Protein AF-A0A956R465-F1 (afdb_monomer_lite)

Secondary structure (DSSP, 8-state):
--EEEEEEE-SSEEEEEEEE-TTTTPPPSEEEEEES--EEES-SEEEEEEEEEPPHHHHHHHHT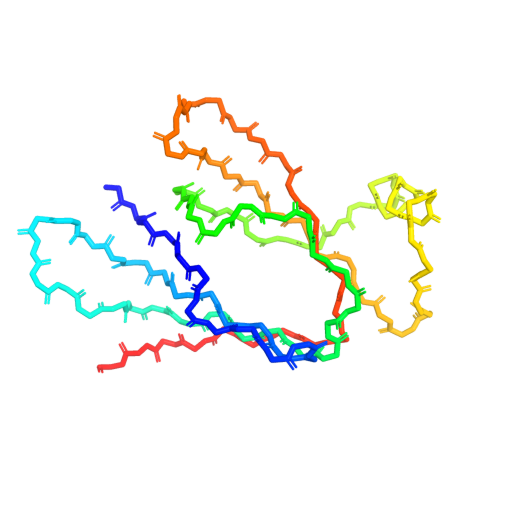TS---TT-EEEEEEEEETTEEEEEEEEEEESEEEEEE--

Structure (mmCIF, N/CA/C/O backbone):
data_AF-A0A956R465-F1
#
_entry.id   AF-A0A956R465-F1
#
loop_
_atom_site.group_PDB
_atom_site.id
_atom_site.type_symbol
_atom_site.label_atom_id
_atom_site.label_alt_id
_atom_site.label_comp_id
_atom_site.label_asym_id
_atom_site.label_entity_id
_atom_site.label_seq_id
_atom_site.pdbx_PDB_ins_code
_atom_site.Cartn_x
_atom_site.Cartn_y
_atom_site.Cartn_z
_atom_site.occupancy
_atom_site.B_iso_or_equiv
_atom_site.auth_seq_id
_atom_site.auth_comp_id
_atom_site.auth_asym_id
_atom_site.auth_atom_id
_atom_site.pdbx_PDB_model_num
ATOM 1 N N . ALA A 1 1 ? 15.916 2.482 -12.176 1.00 54.03 1 ALA A N 1
ATOM 2 C CA . ALA A 1 1 ? 14.530 2.558 -11.684 1.00 54.03 1 ALA A CA 1
ATOM 3 C C . ALA A 1 1 ? 14.317 1.357 -10.779 1.00 54.03 1 ALA A C 1
ATOM 5 O O . ALA A 1 1 ? 14.874 0.310 -11.085 1.00 54.03 1 ALA A O 1
ATOM 6 N N . TRP A 1 2 ? 13.622 1.510 -9.652 1.00 69.06 2 TRP A N 1
ATOM 7 C CA . TRP A 1 2 ? 13.175 0.353 -8.874 1.00 69.06 2 TRP A CA 1
ATOM 8 C C . TRP A 1 2 ? 11.715 0.122 -9.200 1.00 69.06 2 TRP A C 1
ATOM 10 O O . TRP A 1 2 ? 10.860 0.928 -8.819 1.00 69.06 2 TRP A O 1
ATOM 20 N N . ASP A 1 3 ? 11.468 -0.954 -9.932 1.00 85.75 3 ASP A N 1
ATOM 21 C CA . ASP A 1 3 ? 10.122 -1.349 -10.293 1.00 85.75 3 ASP A CA 1
ATOM 22 C C . ASP A 1 3 ? 9.500 -2.137 -9.142 1.00 85.75 3 ASP A C 1
ATOM 24 O O . ASP A 1 3 ? 10.160 -2.937 -8.463 1.00 85.75 3 ASP A O 1
ATOM 28 N N . PHE A 1 4 ? 8.217 -1.874 -8.925 1.00 88.81 4 PHE A N 1
ATOM 29 C CA . PHE A 1 4 ? 7.370 -2.557 -7.968 1.00 88.81 4 PHE A CA 1
ATOM 30 C C . PHE A 1 4 ? 6.205 -3.199 -8.706 1.00 88.81 4 PHE A C 1
ATOM 32 O O . PHE A 1 4 ? 5.581 -2.587 -9.575 1.00 88.81 4 PHE A O 1
ATOM 39 N N . VAL A 1 5 ? 5.909 -4.447 -8.356 1.00 91.62 5 VAL A N 1
ATOM 40 C CA . VAL A 1 5 ? 4.862 -5.235 -9.002 1.00 91.62 5 VAL A CA 1
ATOM 41 C C . VAL A 1 5 ? 4.068 -5.986 -7.946 1.00 91.62 5 VAL A C 1
ATOM 43 O O . VAL A 1 5 ? 4.629 -6.593 -7.031 1.00 91.62 5 VAL A O 1
ATOM 46 N N . VAL A 1 6 ? 2.746 -5.985 -8.095 1.00 92.62 6 VAL A N 1
ATOM 47 C CA . VAL A 1 6 ? 1.865 -6.867 -7.332 1.00 92.62 6 VAL A CA 1
ATOM 48 C C . VAL A 1 6 ? 2.160 -8.310 -7.738 1.00 92.62 6 VAL A C 1
ATOM 50 O O . VAL A 1 6 ? 1.875 -8.729 -8.859 1.00 92.62 6 VAL A O 1
ATOM 53 N N . ARG A 1 7 ? 2.742 -9.079 -6.818 1.00 91.56 7 ARG A N 1
ATOM 54 C CA . ARG A 1 7 ? 3.143 -10.472 -7.042 1.00 91.56 7 ARG A CA 1
ATOM 55 C C . ARG A 1 7 ? 1.992 -11.440 -6.797 1.00 91.56 7 ARG A C 1
ATOM 57 O O . ARG A 1 7 ? 1.857 -12.434 -7.510 1.00 91.56 7 ARG A O 1
ATOM 64 N N . ARG A 1 8 ? 1.183 -11.169 -5.774 1.00 93.06 8 ARG A N 1
ATOM 65 C CA . ARG A 1 8 ? 0.075 -12.029 -5.352 1.00 93.06 8 ARG A CA 1
ATOM 66 C C . ARG A 1 8 ? -1.007 -11.199 -4.678 1.00 93.06 8 ARG A C 1
ATOM 68 O O . ARG A 1 8 ? -0.701 -10.348 -3.852 1.00 93.06 8 ARG A O 1
ATOM 75 N N . TYR A 1 9 ? -2.263 -11.510 -4.981 1.00 95.75 9 TYR A N 1
ATOM 76 C CA . TYR A 1 9 ? -3.413 -11.083 -4.194 1.00 95.75 9 TYR A CA 1
ATOM 77 C C . TYR A 1 9 ? -4.431 -12.220 -4.142 1.00 95.75 9 TYR A C 1
ATOM 79 O O . TYR A 1 9 ? -4.859 -12.707 -5.188 1.00 95.75 9 TYR A O 1
ATOM 87 N N . ASP A 1 10 ? -4.795 -12.670 -2.942 1.00 94.94 10 ASP A N 1
ATOM 88 C CA . ASP A 1 10 ? -5.768 -13.758 -2.742 1.00 94.94 10 ASP A CA 1
ATOM 89 C C . ASP A 1 10 ? -7.092 -13.295 -2.115 1.00 94.94 10 ASP A C 1
ATOM 91 O O . ASP A 1 10 ? -7.902 -14.110 -1.678 1.00 94.94 10 ASP A O 1
ATOM 95 N N . GLY A 1 11 ? -7.330 -11.982 -2.098 1.00 91.50 11 GLY A N 1
ATOM 96 C CA . GLY A 1 11 ? -8.517 -11.373 -1.499 1.00 91.50 11 GLY A CA 1
ATOM 97 C C . GLY A 1 11 ? -8.322 -10.939 -0.046 1.00 91.50 11 GLY A C 1
ATOM 98 O O . GLY A 1 11 ? -9.094 -10.113 0.426 1.00 91.50 11 GLY A O 1
ATOM 99 N N . HIS A 1 12 ? -7.286 -11.430 0.644 1.00 94.62 12 HIS A N 1
ATOM 100 C CA . HIS A 1 12 ? -6.990 -11.058 2.033 1.00 94.62 12 HIS A CA 1
ATOM 101 C C . HIS A 1 12 ? -5.530 -10.649 2.253 1.00 94.62 12 HIS A C 1
ATOM 103 O O . HIS A 1 12 ? -5.250 -9.783 3.084 1.00 94.62 12 HIS A O 1
ATOM 109 N N . THR A 1 13 ? -4.609 -11.247 1.504 1.00 96.88 13 THR A N 1
ATOM 110 C CA . THR A 1 13 ? -3.179 -10.953 1.557 1.00 96.88 13 THR A CA 1
ATOM 111 C C . THR A 1 13 ? -2.724 -10.406 0.214 1.00 96.88 13 THR A C 1
ATOM 113 O O . THR A 1 13 ? -3.026 -10.986 -0.832 1.00 96.88 13 THR A O 1
ATOM 116 N N . LEU A 1 14 ? -1.992 -9.294 0.245 1.00 96.94 14 LEU A N 1
ATOM 117 C CA . LEU A 1 14 ? -1.395 -8.650 -0.919 1.00 96.94 14 LEU A CA 1
ATOM 118 C C . LEU A 1 14 ? 0.124 -8.630 -0.768 1.00 96.94 14 LEU A C 1
ATOM 120 O O . LEU A 1 14 ? 0.648 -8.156 0.235 1.00 96.94 14 LEU A O 1
ATOM 124 N N . GLU A 1 15 ? 0.823 -9.101 -1.790 1.00 95.75 15 GLU A N 1
ATOM 125 C CA . GLU A 1 15 ? 2.278 -9.064 -1.869 1.00 95.75 15 GLU A CA 1
ATOM 126 C C . GLU A 1 15 ? 2.715 -8.123 -2.989 1.00 95.75 15 GLU A C 1
ATOM 128 O O . GLU A 1 15 ? 2.343 -8.306 -4.152 1.00 95.75 15 GLU A O 1
ATOM 133 N N . ILE A 1 16 ? 3.550 -7.147 -2.644 1.00 94.00 16 ILE A N 1
ATOM 134 C CA . ILE A 1 16 ? 4.174 -6.214 -3.579 1.00 94.00 16 ILE A CA 1
ATOM 135 C C . ILE A 1 16 ? 5.676 -6.480 -3.549 1.00 94.00 16 ILE A C 1
ATOM 137 O O . ILE A 1 16 ? 6.337 -6.278 -2.533 1.00 94.00 16 ILE A O 1
ATOM 141 N N . ALA A 1 17 ? 6.216 -6.960 -4.662 1.00 91.38 17 ALA A 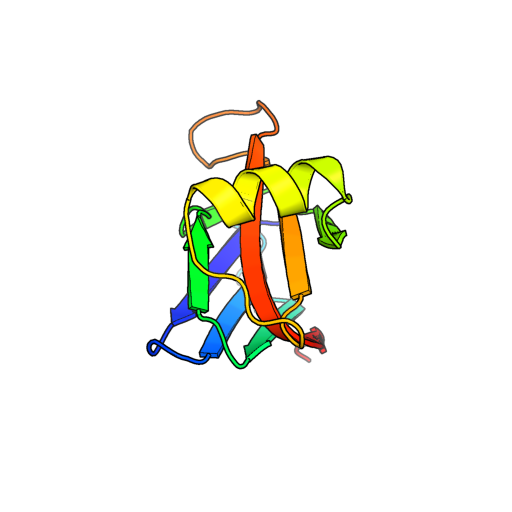N 1
ATOM 142 C CA . ALA A 1 17 ? 7.646 -7.177 -4.824 1.00 91.38 17 ALA A CA 1
ATOM 143 C C . ALA A 1 17 ? 8.291 -5.904 -5.380 1.00 91.38 17 ALA A C 1
ATOM 145 O O . ALA A 1 17 ? 7.741 -5.301 -6.298 1.00 91.38 17 ALA A O 1
ATOM 146 N N . GLY A 1 18 ? 9.437 -5.503 -4.832 1.00 86.94 18 GLY A N 1
ATOM 147 C CA . GLY A 1 18 ? 10.151 -4.287 -5.214 1.00 86.94 18 GLY A CA 1
ATOM 148 C C . GLY A 1 18 ? 11.639 -4.515 -5.449 1.00 86.94 18 GLY A C 1
ATOM 149 O O . GLY A 1 18 ? 12.205 -5.527 -5.030 1.00 86.94 18 GLY A O 1
ATOM 150 N N . GLY A 1 19 ? 12.273 -3.550 -6.113 1.00 76.19 19 GLY A N 1
ATOM 151 C CA . GLY A 1 19 ? 13.710 -3.584 -6.396 1.00 76.19 19 GLY A CA 1
ATOM 152 C C . GLY A 1 19 ? 14.082 -4.452 -7.596 1.00 76.19 19 GLY A C 1
ATOM 153 O O . GLY A 1 19 ? 15.206 -4.942 -7.671 1.00 76.19 19 GLY A O 1
ATOM 154 N N . VAL A 1 20 ? 13.147 -4.642 -8.530 1.00 63.59 20 VAL A N 1
ATOM 155 C CA . VAL A 1 20 ? 13.443 -5.263 -9.823 1.00 63.59 20 VAL A CA 1
ATOM 156 C C . VAL A 1 20 ? 14.140 -4.217 -10.700 1.00 63.59 20 VAL A C 1
ATOM 158 O O . VAL A 1 20 ? 13.656 -3.092 -10.827 1.00 63.59 20 VAL A O 1
ATOM 161 N N . ASP A 1 21 ? 15.297 -4.571 -11.259 1.00 59.69 21 ASP A N 1
ATOM 162 C CA . ASP A 1 21 ? 15.975 -3.804 -12.309 1.00 59.69 21 ASP A CA 1
ATOM 163 C C . ASP A 1 21 ? 15.689 -4.514 -13.636 1.00 59.69 21 ASP A C 1
ATOM 165 O O . ASP A 1 21 ? 16.018 -5.689 -13.769 1.00 59.69 21 ASP A O 1
ATOM 169 N N . GLU A 1 22 ? 15.069 -3.842 -14.610 1.00 50.56 22 GLU A N 1
ATOM 170 C CA . GLU A 1 22 ? 14.737 -4.441 -15.916 1.00 50.56 22 GLU A CA 1
ATOM 171 C C . GLU A 1 22 ? 15.984 -4.891 -16.709 1.00 50.56 22 GLU A C 1
ATOM 173 O O . GLU A 1 22 ? 15.864 -5.651 -17.671 1.00 50.56 22 GLU A O 1
ATOM 178 N N . THR A 1 23 ? 17.188 -4.435 -16.335 1.00 53.59 23 THR A N 1
ATOM 179 C CA . THR A 1 23 ? 18.426 -4.666 -17.101 1.00 53.59 23 THR A CA 1
ATOM 180 C C . THR A 1 23 ? 19.298 -5.814 -16.592 1.00 53.59 23 THR A C 1
ATOM 182 O O . THR A 1 23 ? 20.111 -6.353 -17.348 1.00 53.59 23 THR A O 1
ATOM 185 N N . LEU A 1 24 ? 19.116 -6.241 -15.342 1.00 46.62 24 LEU A N 1
ATOM 186 C CA . LEU A 1 24 ? 19.772 -7.414 -14.768 1.00 46.62 24 LEU A CA 1
ATOM 187 C C . LEU A 1 24 ? 18.695 -8.424 -14.383 1.00 46.62 24 LEU A C 1
ATOM 189 O O . LEU A 1 24 ? 17.581 -8.055 -14.055 1.00 46.62 24 LEU A O 1
ATOM 193 N N . HIS A 1 25 ? 19.005 -9.717 -14.403 1.00 49.28 25 HIS A N 1
ATOM 194 C CA . HIS A 1 25 ? 18.105 -10.771 -13.918 1.00 49.28 25 HIS A CA 1
ATOM 195 C C . HIS A 1 25 ? 17.988 -10.715 -12.379 1.00 49.28 25 HIS A C 1
ATOM 197 O O . HIS A 1 25 ? 18.300 -11.677 -11.682 1.00 49.28 25 HIS A O 1
ATOM 203 N N . SER A 1 26 ? 17.633 -9.552 -11.842 1.00 54.06 26 SER A N 1
ATOM 204 C CA . SER A 1 26 ? 17.630 -9.236 -10.428 1.00 54.06 26 SER A CA 1
ATOM 205 C C . SER A 1 26 ? 16.376 -9.829 -9.814 1.00 54.06 26 SER A C 1
ATOM 207 O O . SER A 1 26 ? 15.251 -9.491 -10.191 1.00 54.06 26 SER A O 1
ATOM 209 N N . HIS A 1 27 ? 16.576 -10.731 -8.859 1.00 60.53 27 HIS A N 1
ATOM 210 C CA . HIS A 1 27 ? 15.517 -11.118 -7.946 1.00 60.53 27 HIS A CA 1
ATOM 211 C C . HIS A 1 27 ? 14.992 -9.856 -7.244 1.00 60.53 27 HIS A C 1
ATOM 213 O O . HIS A 1 27 ? 15.785 -8.951 -6.966 1.00 60.53 27 HIS A O 1
ATOM 219 N N . PRO A 1 28 ? 13.674 -9.756 -6.986 1.00 68.31 28 PRO A N 1
ATOM 220 C CA . PRO A 1 28 ? 13.157 -8.663 -6.174 1.00 68.31 28 PRO A CA 1
ATOM 221 C C . PRO A 1 28 ? 13.935 -8.639 -4.861 1.00 68.31 28 PRO A C 1
ATOM 223 O O . PRO A 1 28 ? 14.094 -9.687 -4.246 1.00 68.31 28 PRO A O 1
ATOM 226 N N . SER A 1 29 ? 14.441 -7.475 -4.463 1.00 79.44 29 SER A N 1
ATOM 227 C CA . SER A 1 29 ? 15.248 -7.331 -3.247 1.00 79.44 29 SER A CA 1
ATOM 228 C C . SER A 1 29 ? 14.386 -7.123 -2.007 1.00 79.44 29 SER A C 1
ATOM 230 O O . SER A 1 29 ? 14.845 -7.340 -0.887 1.00 79.44 29 SER A O 1
ATOM 232 N N . VAL A 1 30 ? 13.123 -6.729 -2.195 1.00 86.81 30 VAL A N 1
ATOM 233 C CA . VAL A 1 30 ? 12.157 -6.546 -1.113 1.00 86.81 30 VAL A CA 1
ATOM 234 C C . VAL A 1 30 ? 10.781 -7.106 -1.465 1.00 86.81 30 VAL A C 1
ATOM 236 O O . VAL A 1 30 ? 10.363 -7.123 -2.625 1.00 86.81 30 VAL A O 1
ATOM 239 N N . LEU A 1 31 ? 10.056 -7.530 -0.435 1.00 91.56 31 LEU A N 1
ATOM 240 C CA . LEU A 1 31 ? 8.662 -7.943 -0.478 1.00 91.56 31 LEU A CA 1
ATOM 241 C C . LEU A 1 31 ? 7.896 -7.199 0.616 1.00 91.56 31 LEU A C 1
ATOM 243 O O . LEU A 1 31 ? 8.185 -7.368 1.799 1.00 91.56 31 LEU A O 1
ATOM 247 N N . LEU A 1 32 ? 6.921 -6.388 0.223 1.00 93.75 32 LEU A N 1
ATOM 248 C CA . LEU A 1 32 ? 5.934 -5.815 1.127 1.00 93.75 32 LEU A CA 1
ATOM 249 C C . LEU A 1 32 ? 4.713 -6.734 1.154 1.00 93.75 32 LEU A C 1
ATOM 251 O O . LEU A 1 32 ? 4.028 -6.895 0.145 1.00 93.75 32 LEU A O 1
ATOM 255 N N . GLU A 1 33 ? 4.446 -7.329 2.307 1.00 96.75 33 GLU A N 1
ATOM 256 C CA . GLU A 1 33 ? 3.290 -8.188 2.541 1.00 96.75 33 GLU A CA 1
ATOM 257 C C . GLU A 1 33 ? 2.263 -7.426 3.383 1.00 96.75 33 GLU A C 1
ATOM 259 O O . GLU A 1 33 ? 2.557 -7.019 4.506 1.00 96.75 33 GLU A O 1
ATOM 264 N N . LEU A 1 34 ? 1.060 -7.225 2.847 1.00 97.44 34 LEU A N 1
ATOM 265 C CA . LEU A 1 34 ? -0.073 -6.622 3.547 1.00 97.44 34 LEU A CA 1
ATOM 266 C C . LEU A 1 34 ? -1.112 -7.699 3.861 1.00 97.44 34 LEU A C 1
ATOM 268 O O . LEU A 1 34 ? -1.501 -8.461 2.974 1.00 97.44 34 LEU A O 1
ATOM 272 N N . ARG A 1 35 ? -1.586 -7.748 5.109 1.00 97.69 35 ARG A N 1
ATOM 273 C CA . ARG A 1 35 ? -2.561 -8.742 5.595 1.00 97.69 35 ARG A CA 1
ATOM 274 C C . ARG A 1 35 ? -3.842 -8.075 6.072 1.00 97.69 35 ARG A C 1
ATOM 276 O O . ARG A 1 35 ? -3.817 -6.959 6.596 1.00 97.69 35 ARG A O 1
ATOM 283 N N . GLY A 1 36 ? -4.969 -8.770 5.939 1.00 97.00 36 GLY A N 1
ATOM 284 C CA . GLY A 1 36 ? -6.266 -8.173 6.254 1.00 97.00 36 GLY A CA 1
ATOM 285 C C . GLY A 1 36 ? -6.672 -7.110 5.242 1.00 97.00 36 GLY A C 1
ATOM 286 O O . GLY A 1 36 ? -7.280 -6.114 5.616 1.00 97.00 36 GLY A O 1
ATOM 287 N N . VAL A 1 37 ? -6.282 -7.286 3.980 1.00 97.38 37 VAL A N 1
ATOM 288 C CA . VAL A 1 37 ? -6.551 -6.324 2.915 1.00 97.38 37 VAL A CA 1
ATOM 289 C C . VAL A 1 37 ? -8.045 -6.299 2.616 1.00 97.38 37 VAL A C 1
ATOM 291 O O . VAL A 1 37 ? -8.620 -7.318 2.241 1.00 97.38 37 VAL A O 1
ATOM 294 N N . SER A 1 38 ? -8.665 -5.130 2.756 1.00 96.94 38 SER A N 1
ATOM 295 C CA . SER A 1 38 ? -10.095 -4.922 2.488 1.00 96.94 38 SER A CA 1
ATOM 296 C C . SER A 1 38 ? -10.361 -3.954 1.336 1.00 96.94 38 SER A C 1
ATOM 298 O O . SER A 1 38 ? -11.483 -3.884 0.835 1.00 96.94 38 SER A O 1
ATOM 300 N N . TYR A 1 39 ? -9.339 -3.221 0.890 1.00 96.75 39 TYR A N 1
ATOM 301 C CA . TYR A 1 39 ? -9.435 -2.285 -0.226 1.00 96.75 39 TYR A CA 1
ATOM 302 C C . TYR A 1 39 ? -8.070 -2.079 -0.881 1.00 96.75 39 TYR A C 1
ATOM 304 O O . TYR A 1 39 ? -7.063 -1.941 -0.184 1.00 96.75 39 TYR A O 1
ATOM 312 N N . VAL A 1 40 ? -8.054 -2.032 -2.213 1.00 96.38 40 VAL A N 1
ATOM 313 C CA . VAL A 1 40 ? -6.859 -1.806 -3.034 1.00 96.38 40 VAL A CA 1
ATOM 314 C C . VAL A 1 40 ? -7.223 -0.843 -4.157 1.00 96.38 40 VAL A C 1
ATOM 316 O O . VAL A 1 40 ? -8.101 -1.132 -4.965 1.00 96.38 40 VAL A O 1
ATOM 319 N N . ASP A 1 41 ? -6.532 0.287 -4.204 1.00 94.88 41 ASP A N 1
ATOM 320 C CA . ASP A 1 41 ? -6.672 1.339 -5.215 1.00 94.88 41 ASP A CA 1
ATOM 321 C C . ASP A 1 41 ? -5.290 1.694 -5.760 1.00 94.88 41 ASP A C 1
ATOM 323 O O . ASP A 1 41 ? -4.909 2.858 -5.787 1.00 94.88 41 ASP A O 1
ATOM 327 N N . CYS A 1 42 ? -4.489 0.673 -6.082 1.00 91.81 42 CYS A N 1
ATOM 328 C CA . CYS A 1 42 ? -3.153 0.817 -6.653 1.00 91.81 42 CYS A CA 1
ATOM 329 C C . CYS A 1 42 ? -3.028 0.027 -7.965 1.00 91.81 42 CYS A C 1
ATOM 331 O O . CYS A 1 42 ? -3.654 -1.030 -8.113 1.00 91.81 42 CYS A O 1
ATOM 333 N N . PRO A 1 43 ? -2.209 0.493 -8.924 1.00 92.00 43 PRO A N 1
ATOM 334 C CA . PRO A 1 43 ? -1.931 -0.260 -10.137 1.00 92.00 43 PRO A CA 1
ATOM 335 C C . PRO A 1 43 ? -1.129 -1.528 -9.823 1.00 92.00 43 PRO A C 1
ATOM 337 O O . PRO A 1 43 ? -0.490 -1.656 -8.778 1.00 92.00 43 PRO A O 1
ATOM 340 N N . THR A 1 44 ? -1.131 -2.477 -10.757 1.00 92.06 44 THR A N 1
ATOM 341 C CA . THR A 1 44 ? -0.392 -3.739 -10.606 1.00 92.06 44 THR A CA 1
ATOM 342 C C . THR A 1 44 ? 1.115 -3.581 -10.787 1.00 92.06 44 THR A C 1
ATOM 344 O O . THR A 1 44 ? 1.860 -4.456 -10.357 1.00 92.06 44 THR A O 1
ATOM 347 N N . ALA A 1 45 ? 1.560 -2.503 -11.435 1.00 90.56 45 ALA A N 1
ATOM 348 C CA . ALA A 1 45 ? 2.965 -2.175 -11.650 1.00 90.56 45 ALA A CA 1
ATOM 349 C C . ALA A 1 45 ? 3.176 -0.659 -11.562 1.00 90.56 45 ALA A C 1
ATOM 351 O O . ALA A 1 45 ? 2.380 0.114 -12.103 1.00 90.56 45 ALA A O 1
ATOM 352 N N . PHE A 1 46 ? 4.238 -0.252 -10.875 1.00 92.44 46 PHE A N 1
ATOM 353 C CA . PHE A 1 46 ? 4.576 1.145 -10.608 1.00 92.44 46 PHE A CA 1
ATOM 354 C C . PHE A 1 46 ? 6.056 1.278 -10.231 1.00 92.44 46 PHE A C 1
ATOM 356 O O . PHE A 1 46 ? 6.751 0.286 -10.011 1.00 92.44 46 PHE A O 1
ATOM 363 N N . ARG A 1 47 ? 6.557 2.511 -10.182 1.00 90.75 47 ARG A N 1
ATOM 364 C CA . ARG A 1 47 ? 7.976 2.825 -9.990 1.00 90.75 47 ARG A CA 1
ATOM 365 C C . ARG A 1 47 ? 8.170 3.832 -8.872 1.00 90.75 47 ARG A C 1
ATOM 367 O O . ARG A 1 47 ? 7.272 4.610 -8.565 1.00 90.75 47 ARG A O 1
ATOM 374 N N . HIS A 1 48 ? 9.365 3.811 -8.285 1.00 88.06 48 HIS A N 1
ATOM 375 C CA . HIS A 1 48 ? 9.791 4.788 -7.272 1.00 88.06 48 HIS A CA 1
ATOM 376 C C . HIS A 1 48 ? 8.817 4.903 -6.086 1.00 88.06 48 HIS A C 1
ATOM 378 O O . HIS A 1 48 ? 8.575 5.990 -5.571 1.00 88.06 48 HIS A O 1
ATOM 384 N N . ALA A 1 49 ? 8.261 3.768 -5.657 1.00 90.75 49 ALA A N 1
ATOM 385 C CA . ALA A 1 49 ? 7.217 3.742 -4.646 1.00 90.75 49 ALA A CA 1
ATOM 386 C C . ALA A 1 49 ? 7.711 4.212 -3.272 1.00 90.75 49 ALA A C 1
ATOM 388 O O . ALA A 1 49 ? 8.685 3.676 -2.734 1.00 90.75 49 ALA A O 1
ATOM 389 N N . LEU A 1 50 ? 6.970 5.137 -2.665 1.00 91.12 50 LEU A N 1
ATOM 390 C CA . LEU A 1 50 ? 7.057 5.480 -1.253 1.00 91.12 50 LEU A CA 1
ATOM 391 C C . LEU A 1 50 ? 5.783 5.013 -0.548 1.00 91.12 50 LEU A C 1
ATOM 393 O O . LEU A 1 50 ? 4.684 5.466 -0.856 1.00 91.12 50 LEU A O 1
ATOM 397 N N . VAL A 1 51 ? 5.941 4.117 0.427 1.00 92.25 51 VAL A N 1
ATOM 398 C CA . VAL A 1 51 ? 4.827 3.604 1.232 1.00 92.25 51 VAL A CA 1
ATOM 399 C C . VAL A 1 51 ? 4.837 4.279 2.595 1.00 92.25 51 VAL A C 1
ATOM 401 O O . VAL A 1 51 ? 5.840 4.250 3.309 1.00 92.25 51 VAL A O 1
ATOM 404 N N . ARG A 1 52 ? 3.703 4.863 2.980 1.00 95.62 52 ARG A N 1
ATOM 405 C CA . ARG A 1 52 ? 3.508 5.514 4.281 1.00 95.62 52 ARG A CA 1
ATOM 406 C C . ARG A 1 52 ? 2.100 5.270 4.811 1.00 95.62 52 ARG A C 1
ATOM 408 O O . ARG A 1 52 ? 1.226 4.790 4.095 1.00 95.62 52 ARG A O 1
ATOM 415 N N . LEU A 1 53 ? 1.854 5.640 6.064 1.00 97.44 53 LEU A N 1
ATOM 416 C CA . LEU A 1 53 ? 0.481 5.757 6.553 1.00 97.44 53 LEU A CA 1
ATOM 417 C C . LEU A 1 53 ? -0.186 6.992 5.935 1.00 97.44 53 LEU A C 1
ATOM 419 O O . LEU A 1 53 ? 0.441 8.044 5.770 1.00 97.44 53 LEU A O 1
ATOM 423 N N . ALA A 1 54 ? -1.461 6.850 5.589 1.00 97.75 54 ALA A N 1
ATOM 424 C CA . ALA A 1 54 ? -2.283 7.954 5.129 1.00 97.75 54 ALA A CA 1
ATOM 425 C C . ALA A 1 54 ? -2.482 8.981 6.255 1.00 97.75 54 ALA A C 1
ATOM 427 O O . ALA A 1 54 ? -2.616 8.635 7.432 1.00 97.75 54 ALA A O 1
ATOM 428 N N . SER A 1 55 ? -2.527 10.254 5.881 1.00 98.06 55 SER A N 1
ATOM 429 C CA . SER A 1 55 ? -2.949 11.341 6.759 1.00 98.06 55 SER A CA 1
ATOM 430 C C . SER A 1 55 ? -4.428 11.196 7.145 1.00 98.06 55 SER A C 1
ATOM 432 O O . SER A 1 55 ? -5.185 10.439 6.532 1.00 98.06 55 SER A O 1
ATOM 434 N N . ALA A 1 56 ? -4.873 11.956 8.149 1.00 97.38 56 ALA A N 1
ATOM 435 C CA . ALA A 1 56 ? -6.279 11.963 8.557 1.00 97.38 56 ALA A CA 1
ATOM 436 C C . ALA A 1 56 ? -7.225 12.384 7.415 1.00 97.38 56 ALA A C 1
ATOM 438 O O . ALA A 1 56 ? -8.301 11.809 7.270 1.00 97.38 56 ALA A O 1
ATOM 439 N N . GLU A 1 57 ? -6.817 13.351 6.588 1.00 97.81 57 GLU A N 1
ATOM 440 C CA . GLU A 1 57 ? -7.609 13.811 5.443 1.00 97.81 57 GLU A CA 1
ATOM 441 C C . GLU A 1 57 ? -7.717 12.734 4.356 1.00 97.81 57 GLU A C 1
ATOM 443 O O . GLU A 1 57 ? -8.811 12.453 3.866 1.00 97.81 57 GLU A O 1
ATOM 448 N N . GLU A 1 58 ? -6.603 12.082 4.023 1.00 98.06 58 GLU A N 1
ATOM 449 C CA . GLU A 1 58 ? -6.571 10.986 3.050 1.00 98.06 58 GLU A CA 1
ATOM 450 C C . GLU A 1 58 ? -7.388 9.786 3.528 1.00 98.06 58 GLU A C 1
ATOM 452 O O . GLU A 1 58 ? -8.209 9.263 2.773 1.00 98.06 58 GLU A O 1
ATOM 457 N N . ARG A 1 59 ? -7.235 9.390 4.801 1.00 97.50 59 ARG A N 1
ATOM 458 C CA . ARG A 1 59 ? -8.058 8.341 5.415 1.00 97.50 59 ARG A CA 1
ATOM 459 C C . ARG A 1 59 ? -9.537 8.683 5.305 1.00 97.50 59 ARG A C 1
ATOM 461 O O . ARG A 1 59 ? -10.312 7.852 4.841 1.00 97.50 59 ARG A O 1
ATOM 468 N N . HIS A 1 60 ? -9.919 9.903 5.674 1.00 97.19 60 HIS A N 1
ATOM 469 C CA . HIS A 1 60 ? -11.301 10.348 5.551 1.00 97.19 60 HIS A CA 1
ATOM 470 C C . HIS A 1 60 ? -11.782 10.317 4.088 1.00 97.19 60 HIS A C 1
ATOM 472 O O . HIS A 1 60 ? -12.938 10.006 3.809 1.00 97.19 60 HIS A O 1
ATOM 478 N N . GLY A 1 61 ? -10.896 10.593 3.128 1.00 97.50 61 GLY A N 1
ATOM 479 C CA . GLY A 1 61 ? -11.159 10.416 1.701 1.00 97.50 61 GLY A CA 1
ATOM 480 C C . GLY A 1 61 ? -11.453 8.969 1.303 1.00 97.50 61 GLY A C 1
ATOM 481 O O . GLY A 1 61 ? -12.400 8.731 0.551 1.00 97.50 61 GLY A O 1
ATOM 482 N N . VAL A 1 62 ? -10.685 8.014 1.826 1.00 97.50 62 VAL A N 1
ATOM 483 C CA . VAL A 1 62 ? -10.876 6.574 1.593 1.00 97.50 62 VAL A CA 1
ATOM 484 C C . VAL A 1 62 ? -12.155 6.065 2.259 1.00 97.50 62 VAL A C 1
ATOM 486 O O . VAL A 1 62 ? -12.905 5.321 1.632 1.00 97.50 62 VAL A O 1
ATOM 489 N N . GLU A 1 63 ? -12.474 6.535 3.466 1.00 97.50 63 GLU A N 1
ATOM 490 C CA . GLU A 1 63 ? -13.711 6.195 4.193 1.00 97.50 63 GLU A CA 1
ATOM 491 C C . GLU A 1 63 ? -14.990 6.604 3.437 1.00 97.50 63 GLU A C 1
ATOM 493 O O . GLU A 1 63 ? -16.059 6.042 3.664 1.00 97.50 63 GLU A O 1
ATOM 498 N N . ARG A 1 64 ? -14.900 7.553 2.493 1.00 96.81 64 ARG A N 1
ATOM 499 C CA . ARG A 1 64 ? -16.015 7.893 1.589 1.00 96.81 64 ARG A CA 1
ATOM 500 C C . ARG A 1 64 ? -16.180 6.921 0.418 1.00 96.81 64 ARG A C 1
ATOM 502 O O . ARG A 1 64 ? -17.217 6.954 -0.239 1.00 96.81 64 ARG A O 1
ATOM 509 N N . ARG A 1 65 ? -15.165 6.107 0.117 1.00 96.31 65 ARG A N 1
ATOM 510 C CA . ARG A 1 65 ? -15.147 5.143 -0.999 1.00 96.31 65 ARG A CA 1
ATOM 511 C C . ARG A 1 65 ? -15.394 3.712 -0.528 1.00 96.31 65 ARG A C 1
ATOM 513 O O . ARG A 1 65 ? -15.973 2.925 -1.269 1.00 96.31 65 ARG A O 1
ATOM 520 N N . THR A 1 66 ? -14.955 3.378 0.684 1.00 96.25 66 THR A N 1
ATOM 521 C CA . THR A 1 66 ? -15.057 2.037 1.268 1.00 96.25 66 THR A CA 1
ATOM 522 C C . THR A 1 66 ? -15.199 2.093 2.789 1.00 96.25 66 THR A C 1
ATOM 524 O O . THR A 1 66 ? -14.825 3.078 3.423 1.00 96.25 66 THR A O 1
ATOM 527 N N . VAL A 1 67 ? -15.706 1.014 3.389 1.00 94.69 67 VAL A N 1
ATOM 528 C CA . VAL A 1 67 ? -15.728 0.853 4.848 1.00 94.69 67 VAL A CA 1
ATOM 529 C C . VAL A 1 67 ? -14.314 0.534 5.329 1.00 94.69 67 VAL A C 1
ATOM 531 O O . VAL A 1 67 ? -13.699 -0.428 4.871 1.00 94.69 67 VAL A O 1
ATOM 534 N N . VAL A 1 68 ? -13.811 1.326 6.273 1.00 96.06 68 VAL A N 1
ATOM 535 C CA . VAL A 1 68 ? -12.512 1.102 6.916 1.00 96.06 68 VAL A CA 1
ATOM 536 C C . VAL A 1 68 ? -12.763 0.672 8.355 1.00 96.06 68 VAL A C 1
ATOM 538 O O . VAL A 1 68 ? -13.351 1.423 9.132 1.00 96.06 68 VAL A O 1
ATOM 541 N N . ASP A 1 69 ? -12.328 -0.538 8.702 1.00 94.88 69 ASP A N 1
ATOM 542 C CA . ASP A 1 69 ? -12.388 -1.028 10.079 1.00 94.88 69 ASP A CA 1
ATOM 543 C C . ASP A 1 69 ? -11.584 -0.104 11.019 1.00 94.88 69 ASP A C 1
ATOM 545 O O . ASP A 1 69 ? -10.581 0.503 10.621 1.00 94.88 69 ASP A O 1
ATOM 549 N N . SER A 1 70 ? -12.019 0.025 12.274 1.00 92.94 70 SER A N 1
ATOM 550 C CA . SER A 1 70 ? -11.320 0.825 13.286 1.00 92.94 70 SER A CA 1
ATOM 551 C C . SER A 1 70 ? -9.898 0.339 13.569 1.00 92.94 70 SER A C 1
ATOM 553 O O . SER A 1 70 ? -9.038 1.152 13.904 1.00 92.94 70 SER A O 1
ATOM 555 N N . GLU A 1 71 ? -9.642 -0.962 13.424 1.00 95.81 71 GLU A N 1
ATOM 556 C CA . GLU A 1 71 ? -8.319 -1.565 13.610 1.00 95.81 71 GLU A CA 1
ATOM 557 C C . GLU A 1 71 ? -7.495 -1.580 12.314 1.00 95.81 71 GLU A C 1
ATOM 559 O O . GLU A 1 71 ? -6.282 -1.802 12.352 1.00 95.81 71 GLU A O 1
ATOM 564 N N . ALA A 1 72 ? -8.127 -1.324 11.164 1.00 96.94 72 ALA A N 1
ATOM 565 C CA . ALA A 1 72 ? -7.442 -1.269 9.884 1.00 96.94 72 ALA A CA 1
ATOM 566 C C . ALA A 1 72 ? -6.689 0.055 9.694 1.00 96.94 72 ALA A C 1
ATOM 568 O O . ALA A 1 72 ? -7.128 1.149 10.075 1.00 96.94 72 ALA A O 1
ATOM 569 N N . LYS A 1 73 ? -5.543 -0.047 9.027 1.00 97.88 73 LYS A N 1
ATOM 570 C CA . LYS A 1 73 ? -4.688 1.067 8.626 1.00 97.88 73 LYS A CA 1
ATOM 571 C C . LYS A 1 73 ? -4.914 1.365 7.149 1.00 97.88 73 LYS A C 1
ATOM 573 O O . LYS A 1 73 ? -5.174 0.470 6.349 1.00 97.88 73 LYS A O 1
ATOM 578 N N . VAL A 1 74 ? -4.790 2.640 6.792 1.00 98.25 74 VAL A N 1
ATOM 579 C CA . VAL A 1 74 ? -4.785 3.083 5.397 1.00 98.25 74 VAL A CA 1
ATOM 580 C C . VAL A 1 74 ? -3.344 3.406 5.031 1.00 98.25 74 VAL A C 1
ATOM 582 O O . VAL A 1 74 ? -2.740 4.306 5.616 1.00 98.25 74 VAL A O 1
ATOM 585 N N . TYR A 1 75 ? -2.791 2.647 4.098 1.00 97.88 75 TYR A N 1
ATOM 586 C CA . TYR A 1 75 ? -1.469 2.848 3.528 1.00 97.88 75 TYR A CA 1
ATOM 587 C C . TYR A 1 75 ? -1.606 3.691 2.265 1.00 97.88 75 TYR A C 1
ATOM 589 O O . TYR A 1 75 ? -2.408 3.366 1.390 1.00 97.88 75 TYR A O 1
ATOM 597 N N . ALA A 1 76 ? -0.837 4.770 2.185 1.00 97.69 76 ALA A N 1
ATOM 598 C CA . ALA A 1 76 ? -0.682 5.571 0.983 1.00 97.69 76 ALA A CA 1
ATOM 599 C C . ALA A 1 76 ? 0.587 5.122 0.250 1.00 97.69 76 ALA A C 1
ATOM 601 O O . ALA A 1 76 ? 1.641 4.962 0.875 1.00 97.69 76 ALA A O 1
ATOM 602 N N . ILE A 1 77 ? 0.466 4.911 -1.056 1.00 95.62 77 ILE A N 1
ATOM 603 C CA . ILE A 1 77 ? 1.571 4.585 -1.954 1.00 95.62 77 ILE A CA 1
ATOM 604 C C . ILE A 1 77 ? 1.697 5.731 -2.946 1.00 95.62 77 ILE A C 1
ATOM 606 O O . ILE A 1 77 ? 0.842 5.894 -3.810 1.00 95.62 77 ILE A O 1
ATOM 610 N N . GLU A 1 78 ? 2.756 6.516 -2.806 1.00 95.50 78 GLU A N 1
ATOM 611 C CA . GLU A 1 78 ? 3.134 7.539 -3.779 1.00 95.50 78 GLU A CA 1
ATOM 612 C C . GLU A 1 78 ? 4.066 6.889 -4.796 1.00 95.50 78 GLU A C 1
ATOM 614 O O . GLU A 1 78 ? 5.106 6.350 -4.413 1.00 95.50 78 GLU A O 1
ATOM 619 N N . ALA A 1 79 ? 3.683 6.864 -6.070 1.00 94.38 79 ALA A N 1
ATOM 620 C CA . ALA A 1 79 ? 4.470 6.193 -7.097 1.00 94.38 79 ALA A CA 1
ATOM 621 C C . ALA A 1 79 ? 4.219 6.766 -8.494 1.00 94.38 79 ALA A C 1
ATOM 623 O O . ALA A 1 79 ? 3.158 7.315 -8.782 1.00 94.38 79 ALA A O 1
ATOM 624 N N . GLU A 1 80 ? 5.189 6.567 -9.380 1.00 93.50 80 GLU A N 1
ATOM 625 C CA . GLU A 1 80 ? 5.019 6.780 -10.817 1.00 93.50 80 GLU A CA 1
ATOM 626 C C . GLU A 1 80 ? 4.362 5.544 -11.442 1.00 93.50 80 GLU A C 1
ATOM 628 O O . GLU A 1 80 ? 4.691 4.401 -11.103 1.00 93.50 80 GLU A O 1
ATOM 633 N N . THR A 1 81 ? 3.450 5.744 -12.389 1.00 87.94 81 THR A N 1
ATOM 634 C CA . THR A 1 81 ? 2.867 4.628 -13.147 1.00 87.94 81 THR A CA 1
ATOM 635 C C . THR A 1 81 ? 3.725 4.287 -14.363 1.00 87.94 81 THR A C 1
ATOM 637 O O . THR A 1 81 ? 4.503 5.095 -14.856 1.00 87.94 81 THR A O 1
ATOM 640 N N . MET A 1 82 ? 3.565 3.091 -14.933 1.00 80.88 82 MET A N 1
ATOM 641 C CA . MET A 1 82 ? 4.345 2.703 -16.123 1.00 80.88 82 MET A CA 1
ATOM 642 C C . MET A 1 82 ? 4.080 3.594 -17.354 1.00 80.88 82 MET A C 1
ATOM 644 O O . MET A 1 82 ? 4.869 3.587 -18.296 1.00 80.88 82 MET A O 1
ATOM 648 N N . GLY A 1 83 ? 2.969 4.340 -17.364 1.00 81.69 83 GLY A N 1
ATOM 649 C CA . GLY A 1 83 ? 2.574 5.226 -18.461 1.00 81.69 83 GLY A CA 1
ATOM 650 C C . GLY A 1 83 ? 2.844 6.714 -18.223 1.00 81.69 83 GLY A C 1
ATOM 651 O O . GLY A 1 83 ? 2.626 7.499 -19.144 1.00 81.69 83 GLY A O 1
ATOM 652 N N . SER A 1 84 ? 3.287 7.116 -17.027 1.00 83.62 84 SER A N 1
ATOM 653 C CA . SER A 1 84 ? 3.476 8.523 -16.658 1.00 83.62 84 SER A CA 1
ATOM 654 C C . SER A 1 84 ? 4.607 8.696 -15.648 1.00 83.62 84 SER A C 1
ATOM 656 O O . SER A 1 84 ? 4.770 7.885 -14.746 1.00 83.62 84 SER A O 1
ATOM 658 N N . VAL A 1 85 ? 5.351 9.795 -15.774 1.00 85.31 85 VAL A N 1
ATOM 659 C CA . VAL A 1 85 ? 6.349 10.231 -14.777 1.00 85.31 85 VAL A CA 1
ATOM 660 C C . VAL A 1 85 ? 5.734 11.096 -13.669 1.00 85.31 85 VAL A C 1
ATOM 662 O O . VAL A 1 85 ? 6.443 11.574 -12.790 1.00 85.31 85 VAL A O 1
ATOM 665 N N . GLU A 1 86 ? 4.428 11.361 -13.738 1.00 91.25 86 GLU A N 1
ATOM 666 C CA . GLU A 1 86 ? 3.698 12.032 -12.665 1.00 91.25 86 GLU A CA 1
ATOM 667 C C . GLU A 1 86 ? 3.534 11.081 -11.475 1.00 91.25 86 GLU A C 1
ATOM 669 O O . GLU A 1 86 ? 3.251 9.893 -11.650 1.00 91.25 86 GLU A O 1
ATOM 674 N N . VAL A 1 87 ? 3.752 11.611 -10.270 1.00 92.38 87 VAL A N 1
ATOM 675 C CA . VAL A 1 87 ? 3.583 10.862 -9.025 1.00 92.38 87 VAL A CA 1
ATOM 676 C C . VAL A 1 87 ? 2.120 10.929 -8.621 1.00 92.38 87 VAL A C 1
ATOM 678 O O . VAL A 1 87 ? 1.613 12.002 -8.294 1.00 92.38 87 VAL A O 1
ATOM 681 N N . ASP A 1 88 ? 1.479 9.768 -8.599 1.00 95.12 88 ASP A N 1
ATOM 682 C CA . ASP A 1 88 ? 0.115 9.593 -8.119 1.00 95.12 88 ASP A CA 1
ATOM 683 C C . ASP A 1 88 ? 0.117 8.978 -6.714 1.00 95.12 88 ASP A C 1
ATOM 685 O O . ASP A 1 88 ? 1.029 8.234 -6.338 1.00 95.12 88 ASP A O 1
ATOM 689 N N . THR A 1 89 ? -0.939 9.258 -5.945 1.00 96.56 89 THR A N 1
ATOM 690 C CA . THR A 1 89 ? -1.158 8.653 -4.625 1.00 96.56 89 THR A CA 1
ATOM 691 C C . THR A 1 89 ? -2.266 7.611 -4.688 1.00 96.56 89 THR A C 1
ATOM 693 O O . THR A 1 89 ? -3.432 7.920 -4.944 1.00 96.56 89 THR A O 1
ATOM 696 N N . PHE A 1 90 ? -1.895 6.377 -4.378 1.00 96.75 90 PHE A N 1
ATOM 697 C CA . PHE A 1 90 ? -2.763 5.209 -4.306 1.00 96.75 90 PHE A CA 1
ATOM 698 C C . PHE A 1 90 ? -3.015 4.810 -2.853 1.00 96.75 90 PHE A C 1
ATOM 700 O O . PHE A 1 90 ? -2.205 5.110 -1.974 1.00 96.75 90 PHE A O 1
ATOM 707 N N . PHE A 1 91 ? -4.109 4.093 -2.589 1.00 97.88 91 PHE A N 1
ATOM 708 C CA . PHE A 1 91 ? -4.475 3.707 -1.224 1.00 97.88 91 PHE A CA 1
ATOM 709 C C . PHE A 1 91 ? -4.743 2.212 -1.082 1.00 97.88 91 PHE A C 1
ATOM 711 O O . PHE A 1 91 ? -5.397 1.593 -1.919 1.00 97.88 91 PHE A O 1
ATOM 718 N N . ILE A 1 92 ? -4.274 1.638 0.024 1.00 97.88 92 ILE A N 1
ATOM 719 C CA . ILE A 1 92 ? -4.536 0.251 0.415 1.00 97.88 92 ILE A CA 1
ATOM 720 C C . ILE A 1 92 ? -5.016 0.240 1.860 1.00 97.88 92 ILE A C 1
ATOM 722 O O . ILE A 1 92 ? -4.397 0.853 2.727 1.00 97.88 92 ILE A O 1
ATOM 726 N N . VAL A 1 93 ? -6.107 -0.468 2.137 1.00 98.06 93 VAL A N 1
ATOM 727 C CA . VAL A 1 93 ? -6.589 -0.685 3.506 1.00 98.06 93 VAL A CA 1
ATOM 728 C C . VAL A 1 93 ? -6.214 -2.095 3.932 1.00 98.06 93 VAL A C 1
ATOM 730 O O . VAL A 1 93 ? -6.609 -3.053 3.270 1.00 98.06 93 VA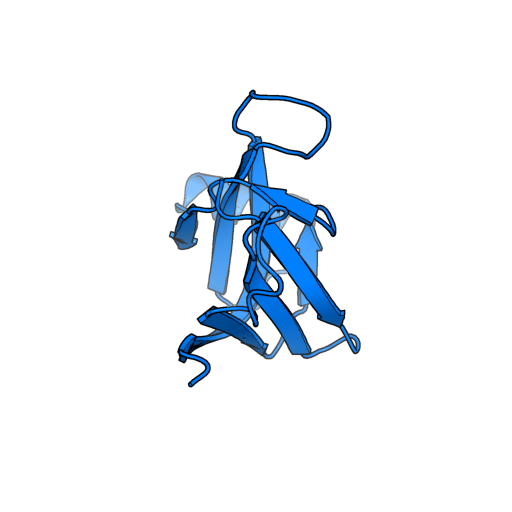L A O 1
ATOM 733 N N . ALA A 1 94 ? -5.456 -2.212 5.021 1.00 97.94 94 ALA A N 1
ATOM 734 C CA . ALA A 1 94 ? -4.991 -3.482 5.575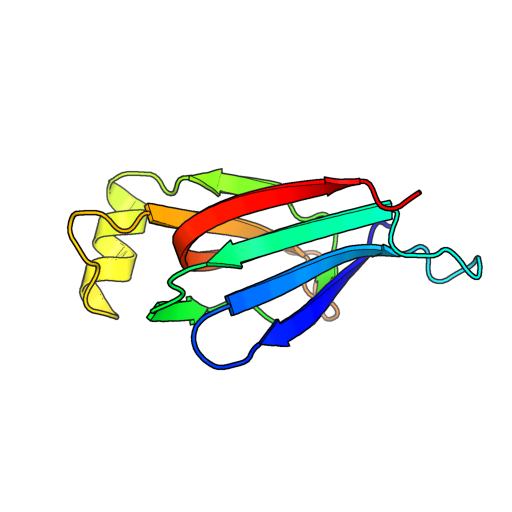 1.00 97.94 94 ALA A CA 1
ATOM 735 C C . ALA A 1 94 ? -4.810 -3.385 7.099 1.00 97.94 94 ALA A C 1
ATOM 737 O O . ALA A 1 94 ? -4.610 -2.296 7.638 1.00 97.94 94 ALA A O 1
ATOM 738 N N . HIS A 1 95 ? -4.859 -4.509 7.811 1.00 97.50 95 HIS A N 1
ATOM 739 C CA . HIS A 1 95 ? -4.618 -4.533 9.262 1.00 97.50 95 HIS A CA 1
ATOM 740 C C . HIS A 1 95 ? -3.122 -4.478 9.590 1.00 97.50 95 HIS A C 1
ATOM 742 O O . HIS A 1 95 ? -2.703 -3.799 10.536 1.00 97.50 95 HIS A O 1
ATOM 748 N N . ASP A 1 96 ? -2.312 -5.162 8.784 1.00 96.12 96 ASP A N 1
ATOM 749 C CA . ASP A 1 96 ? -0.883 -5.297 9.029 1.00 96.12 9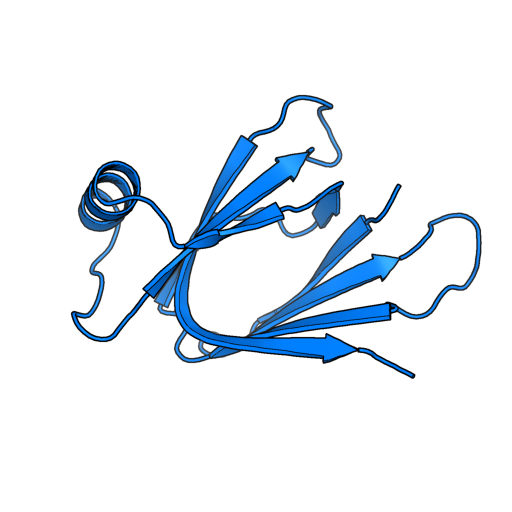6 ASP A CA 1
ATOM 750 C C . ASP A 1 96 ? -0.063 -5.181 7.743 1.00 96.12 96 ASP A C 1
ATOM 752 O O . ASP A 1 96 ? -0.564 -5.461 6.650 1.00 96.12 96 ASP A O 1
ATOM 756 N N . ALA A 1 97 ? 1.191 -4.754 7.889 1.00 95.69 97 ALA A N 1
ATOM 757 C CA . ALA A 1 97 ? 2.148 -4.663 6.797 1.00 95.69 97 ALA A CA 1
ATOM 758 C C . ALA A 1 97 ? 3.549 -5.023 7.291 1.00 95.69 97 ALA A C 1
ATOM 760 O O . ALA A 1 97 ? 4.027 -4.469 8.283 1.00 95.69 97 ALA A O 1
ATOM 761 N N . GLU A 1 98 ? 4.214 -5.905 6.556 1.00 95.50 98 GLU A N 1
ATOM 762 C CA . GLU A 1 98 ? 5.544 -6.415 6.861 1.00 95.50 98 GLU A CA 1
ATOM 763 C C . GLU A 1 98 ? 6.448 -6.229 5.636 1.00 95.50 98 GLU A C 1
ATOM 765 O O . GLU A 1 98 ? 6.109 -6.664 4.536 1.00 95.50 98 GLU A O 1
ATOM 770 N N . LEU A 1 99 ? 7.601 -5.578 5.817 1.00 90.69 99 LEU A N 1
ATOM 771 C CA . LEU A 1 99 ? 8.626 -5.474 4.780 1.00 90.69 99 LEU A CA 1
ATOM 772 C C . LEU A 1 99 ? 9.696 -6.533 5.029 1.00 90.69 99 LEU A C 1
ATOM 774 O O . LEU A 1 99 ? 10.320 -6.552 6.091 1.00 90.69 99 LEU A O 1
ATOM 778 N N . ARG A 1 100 ? 9.936 -7.380 4.033 1.00 90.50 100 ARG A N 1
ATOM 779 C CA . ARG A 1 100 ? 10.988 -8.395 4.052 1.00 90.50 100 ARG A CA 1
ATOM 780 C C . ARG A 1 100 ? 12.013 -8.095 2.977 1.00 90.50 100 ARG A C 1
ATOM 782 O O . ARG A 1 100 ? 11.644 -7.821 1.839 1.00 90.50 100 ARG A O 1
ATOM 789 N N . THR A 1 101 ? 13.287 -8.192 3.326 1.00 83.81 101 THR A N 1
ATOM 790 C CA . THR A 1 101 ? 14.355 -8.291 2.331 1.00 83.81 101 THR A CA 1
ATOM 791 C C . THR A 1 101 ? 14.380 -9.722 1.806 1.00 83.81 101 THR A C 1
ATOM 793 O O . THR A 1 101 ? 14.178 -10.666 2.572 1.00 83.81 101 THR A O 1
ATOM 796 N N . LEU A 1 102 ? 14.571 -9.883 0.504 1.00 78.00 102 LEU A N 1
ATOM 797 C CA . LEU A 1 102 ? 14.751 -11.183 -0.127 1.00 78.00 102 LEU A CA 1
ATOM 798 C C . LEU A 1 102 ? 16.251 -11.351 -0.406 1.00 78.00 102 LEU A C 1
ATOM 800 O O . LEU A 1 102 ? 16.827 -10.529 -1.119 1.00 78.00 102 LEU A O 1
ATOM 804 N N . ASP A 1 103 ? 16.859 -12.360 0.224 1.00 65.12 103 ASP A N 1
ATOM 805 C CA . ASP A 1 103 ? 18.274 -12.737 0.059 1.00 65.12 103 ASP A CA 1
ATOM 806 C C . ASP A 1 103 ? 18.532 -13.496 -1.255 1.00 65.12 103 ASP A C 1
ATOM 808 O O . ASP A 1 103 ? 17.656 -14.298 -1.669 1.00 65.12 103 ASP A O 1
#

pLDDT: mean 89.31, std 12.57, range [46.62, 98.25]

Sequence (103 aa):
AWDFVVRRYDGHTLEIAGGVDETLHSHPSVLLELRGVSYVDCPTAFRHALVRLASAEERHGVERR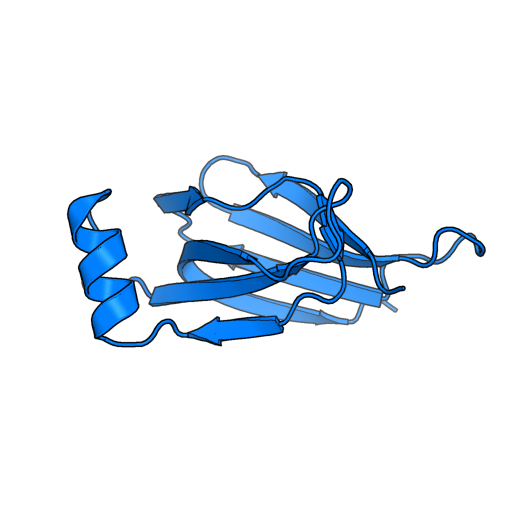TVVDSEAKVYAIEAETMGSVEVDTFFIVAHDAELRTLD

Radius of gyration: 13.62 Å; chains: 1; bounding box: 36×28×32 Å

Foldseek 3Di:
DKKWFFPDDPQFKTKIFIRDDPVDPDDRFKIKIFGRWDDWFDDRMFPPKDKDFDDPVVVVVVVVVDPADPQKTKIWIFTGHPVGPDTDIIIIIGNDIDMDGDD